Protein AF-A0A660KZ20-F1 (afdb_monomer)

pLDDT: mean 76.19, std 18.82, range [28.95, 93.25]

Organism: NCBI:txid176857

Radius of gyration: 21.13 Å; Cα contacts (8 Å, |Δi|>4): 136; chains: 1; bounding box: 62×51×49 Å

Sequence (129 aa):
MSNVGSQRLYPPTQTQAQPELLHWFLILESLWHGVPTLTWPIYAEQQLNAFKMVRELGLATEMRLDYRSCGDPVMAEEIERAVRRLMDGGNEVRKKVKDMGEMARKVVMDGGSSFTSIGQLIEDTIGIS

Foldseek 3Di:
DDDDDDDDDDDDDPPPPPPPAPDPVVVLVCLLVLQEAEQDDADDVSLVSLCCCCPVQVQYHYLDSDDYPPDDDDDPVSVVVSVVQSPDPPRPNSVSSPVSSVLVVQLCDVVHVVVVVVVVVVCVVVVVD

Mean predicted aligned error: 11.89 Å

Solvent-accessible surface area (backbone atoms only — not comparable to full-atom values): 7698 Å² total; per-residue (Å²): 140,82,88,83,87,81,83,88,82,83,85,81,82,76,85,69,80,72,88,72,64,70,41,70,67,57,52,49,54,31,30,60,71,31,47,61,44,73,30,72,29,73,52,77,73,23,29,54,47,40,44,42,33,37,73,74,67,42,39,30,47,72,72,44,74,77,54,46,95,85,52,83,80,84,51,70,70,57,53,52,52,45,51,53,54,68,67,38,88,84,33,64,34,45,55,46,16,36,55,49,15,55,48,57,54,50,28,61,34,94,91,12,65,55,38,50,51,52,50,51,54,48,40,56,73,73,64,74,114

Secondary structure (DSSP, 8-state):
---------PPP-----------HHHHHHHHHTTPPEEE---SHHHHHHHHIIIIIS--EEES-SS--TTSPPPPHHHHHHHHHHHH-TT-HHHHHHHHHHHHHHHHHSTTSHHHHHHHHHHHHHTT--

InterPro domains:
  IPR050481 UDP-glycosyltransferase, plant-type [PTHR48048] (24-123)

Structure (mmCIF, N/CA/C/O backbone):
data_AF-A0A660KZ20-F1
#
_entry.id   AF-A0A660KZ20-F1
#
loop_
_atom_site.group_PDB
_atom_site.id
_atom_site.type_symbol
_atom_site.label_atom_id
_atom_site.label_alt_id
_atom_site.label_comp_id
_atom_site.label_asym_id
_atom_site.label_entity_id
_atom_site.label_seq_id
_atom_site.pdbx_PDB_ins_code
_atom_site.Cartn_x
_atom_site.Cartn_y
_atom_site.Cartn_z
_atom_site.occupancy
_atom_site.B_iso_or_equiv
_atom_site.auth_seq_id
_atom_site.auth_comp_id
_atom_site.auth_asym_id
_atom_site.auth_atom_id
_atom_site.pdbx_PDB_model_num
ATOM 1 N N . MET A 1 1 ? 41.786 39.327 19.220 1.00 36.91 1 MET A N 1
ATOM 2 C CA . MET A 1 1 ? 41.039 39.915 18.088 1.00 36.91 1 MET A CA 1
ATOM 3 C C . MET A 1 1 ? 40.394 38.748 17.342 1.00 36.91 1 MET A C 1
ATOM 5 O O . MET A 1 1 ? 41.115 37.987 16.722 1.00 36.91 1 MET A O 1
ATOM 9 N N . SER A 1 2 ? 39.201 38.299 17.739 1.00 36.69 2 SER A N 1
ATOM 10 C CA . SER A 1 2 ? 37.857 38.818 17.392 1.00 36.69 2 SER A CA 1
ATOM 11 C C . SER A 1 2 ? 37.307 38.245 16.073 1.00 36.69 2 SER A C 1
ATOM 13 O O . SER A 1 2 ? 37.573 38.774 15.004 1.00 36.69 2 SER A O 1
ATOM 15 N N . ASN A 1 3 ? 36.582 37.127 16.218 1.00 37.69 3 ASN A N 1
ATOM 16 C CA . ASN A 1 3 ? 35.226 36.822 15.725 1.00 37.69 3 ASN A CA 1
ATOM 17 C C . ASN A 1 3 ? 34.701 37.596 14.497 1.00 37.69 3 ASN A C 1
ATOM 19 O O . ASN A 1 3 ? 34.530 38.797 14.637 1.00 37.69 3 ASN A O 1
ATOM 23 N N . VAL A 1 4 ? 34.298 36.901 13.417 1.00 39.16 4 VAL A N 1
ATOM 24 C CA . VAL A 1 4 ? 33.003 37.074 12.705 1.00 39.16 4 VAL A CA 1
ATOM 25 C C . VAL A 1 4 ? 32.697 35.786 11.920 1.00 39.16 4 VAL A C 1
ATOM 27 O O . VAL A 1 4 ? 33.563 35.253 11.230 1.00 39.16 4 VAL A O 1
ATOM 30 N N . GLY A 1 5 ? 31.470 35.275 12.048 1.00 42.09 5 GLY A N 1
ATOM 31 C CA . GLY A 1 5 ? 31.006 34.048 11.408 1.00 42.09 5 GLY A CA 1
ATOM 32 C C . GLY A 1 5 ? 30.713 34.149 9.908 1.00 42.09 5 GLY A C 1
ATOM 33 O O . GLY A 1 5 ? 30.575 35.224 9.333 1.00 42.09 5 GLY A O 1
ATOM 34 N N . SER A 1 6 ? 30.533 32.979 9.299 1.00 38.59 6 SER A N 1
ATOM 35 C CA . SER A 1 6 ? 29.883 32.827 8.000 1.00 38.59 6 SER A CA 1
ATOM 36 C C . SER A 1 6 ? 28.982 31.593 8.058 1.00 38.59 6 SER A C 1
ATOM 38 O O . SER A 1 6 ? 29.413 30.455 7.902 1.00 38.59 6 SER A O 1
ATOM 40 N N . GLN A 1 7 ? 27.719 31.837 8.402 1.00 42.03 7 GLN A N 1
ATOM 41 C CA . GLN A 1 7 ? 26.609 30.998 7.959 1.00 42.03 7 GLN A CA 1
ATOM 42 C C . GLN A 1 7 ? 26.355 31.263 6.467 1.00 42.03 7 GLN A C 1
ATOM 44 O O . GLN A 1 7 ? 26.677 32.356 5.999 1.00 42.03 7 GLN A O 1
ATOM 49 N N . ARG A 1 8 ? 25.623 30.324 5.836 1.00 35.56 8 ARG A N 1
ATOM 50 C CA . ARG A 1 8 ? 24.942 30.360 4.517 1.00 35.56 8 ARG A CA 1
ATOM 51 C C . ARG A 1 8 ? 25.787 29.845 3.325 1.00 35.56 8 ARG A C 1
ATOM 53 O O . ARG A 1 8 ? 26.938 30.211 3.198 1.00 35.56 8 ARG A O 1
ATOM 60 N N . LEU A 1 9 ? 25.306 28.995 2.406 1.00 35.66 9 LEU A N 1
ATOM 61 C CA . LEU A 1 9 ? 23.944 28.631 1.986 1.00 35.66 9 LEU A CA 1
ATOM 62 C C . LEU A 1 9 ? 23.881 27.172 1.491 1.00 35.66 9 LEU A C 1
ATOM 64 O O . LEU A 1 9 ? 24.635 26.798 0.598 1.00 35.66 9 LEU A O 1
ATOM 68 N N . TYR A 1 10 ? 22.914 26.392 1.978 1.00 28.95 10 TYR A N 1
ATOM 69 C CA . TYR A 1 10 ? 22.382 25.258 1.215 1.00 28.95 10 TYR A CA 1
ATOM 70 C C . TYR A 1 10 ? 21.331 25.799 0.228 1.00 28.95 10 TYR A C 1
ATOM 72 O O . TYR A 1 10 ? 20.485 26.594 0.653 1.00 28.95 10 TYR A O 1
ATOM 80 N N . PRO A 1 11 ? 21.352 25.424 -1.064 1.00 35.53 11 PRO A N 1
ATOM 81 C CA . PRO A 1 11 ? 20.270 25.771 -1.979 1.00 35.53 11 PRO A CA 1
ATOM 82 C C . PRO A 1 11 ? 19.007 24.938 -1.668 1.00 35.53 11 PRO A C 1
ATOM 84 O O . PRO A 1 11 ? 19.128 23.759 -1.327 1.00 35.53 11 PRO A O 1
ATOM 87 N N . PRO A 1 12 ? 17.796 25.520 -1.773 1.00 44.16 12 PRO A N 1
ATOM 88 C CA . PRO A 1 12 ? 16.553 24.820 -1.485 1.00 44.16 12 PRO A CA 1
ATOM 89 C C . PRO A 1 12 ? 16.033 24.040 -2.702 1.00 44.16 12 PRO A C 1
ATOM 91 O O . PRO A 1 12 ? 16.186 24.454 -3.851 1.00 44.16 12 PRO A O 1
ATOM 94 N N . THR A 1 13 ? 15.319 22.949 -2.406 1.00 40.16 13 THR A N 1
ATOM 95 C CA . THR A 1 13 ? 14.353 22.252 -3.277 1.00 40.16 13 THR A CA 1
ATOM 96 C C . THR A 1 13 ? 14.900 21.611 -4.557 1.00 40.16 13 THR A C 1
ATOM 98 O O . THR A 1 13 ? 14.522 21.964 -5.669 1.00 40.16 13 THR A O 1
ATOM 101 N N . GLN A 1 14 ? 15.677 20.539 -4.399 1.00 29.06 14 GLN A N 1
ATOM 102 C CA . GLN A 1 14 ? 15.311 19.318 -5.118 1.00 29.06 14 GLN A CA 1
ATOM 103 C C . GLN A 1 14 ? 14.368 18.566 -4.191 1.00 29.06 14 GLN A C 1
ATOM 105 O O . GLN A 1 14 ? 14.749 18.250 -3.065 1.00 29.06 14 GLN A O 1
ATOM 110 N N . THR A 1 15 ? 13.135 18.318 -4.623 1.00 35.25 15 THR A N 1
ATOM 111 C CA . THR A 1 15 ? 12.296 17.302 -3.990 1.00 35.25 15 THR A CA 1
ATOM 112 C C . THR A 1 15 ? 13.035 15.981 -4.165 1.00 35.25 15 THR A C 1
ATOM 114 O O . THR A 1 15 ? 12.898 15.307 -5.183 1.00 35.25 15 THR A O 1
ATOM 117 N N . GLN A 1 16 ? 13.907 15.663 -3.208 1.00 30.69 16 GLN A N 1
ATOM 118 C CA . GLN A 1 16 ? 14.427 14.326 -3.019 1.00 30.69 16 GLN A CA 1
ATOM 119 C C . GLN A 1 16 ? 13.189 13.460 -2.834 1.00 30.69 16 GLN A C 1
ATOM 121 O O . GLN A 1 16 ? 12.458 13.624 -1.857 1.00 30.69 16 GLN A O 1
ATOM 126 N N . ALA A 1 17 ? 12.905 12.596 -3.806 1.00 37.69 17 ALA A N 1
ATOM 127 C CA . ALA A 1 17 ? 12.046 11.456 -3.556 1.00 37.69 17 ALA A CA 1
ATOM 128 C C . ALA A 1 17 ? 12.706 10.707 -2.396 1.00 37.69 17 ALA A C 1
ATOM 130 O O . ALA A 1 17 ? 13.759 10.102 -2.584 1.00 37.69 17 ALA A O 1
ATOM 131 N N . GLN A 1 18 ? 12.179 10.888 -1.186 1.00 34.34 18 GLN A N 1
ATOM 132 C CA . GLN A 1 18 ? 12.766 10.327 0.018 1.00 34.34 18 GLN A CA 1
ATOM 133 C C . GLN A 1 18 ? 12.697 8.800 -0.109 1.00 34.34 18 GLN A C 1
ATOM 135 O O . GLN A 1 18 ? 11.592 8.259 -0.100 1.00 34.34 18 GLN A O 1
ATOM 140 N N . PRO A 1 19 ? 13.829 8.075 -0.215 1.00 42.16 19 PRO A N 1
ATOM 141 C CA . PRO A 1 19 ? 13.847 6.612 -0.185 1.00 42.16 19 PRO A CA 1
ATOM 142 C C . PRO A 1 19 ? 13.656 6.084 1.252 1.00 42.16 19 PRO A C 1
ATOM 144 O O . PRO A 1 19 ? 14.069 4.979 1.601 1.00 42.16 19 PRO A O 1
ATOM 147 N N . GLU A 1 20 ? 13.052 6.899 2.113 1.00 43.50 20 GLU A N 1
ATOM 148 C CA . GLU A 1 20 ? 12.952 6.698 3.543 1.00 43.50 20 GLU A CA 1
ATOM 149 C C . GLU A 1 20 ? 11.741 5.796 3.815 1.00 43.50 20 GLU A C 1
ATOM 151 O O . GLU A 1 20 ? 10.627 6.260 4.015 1.00 43.50 20 GLU A O 1
ATOM 156 N N . LEU A 1 21 ? 12.011 4.490 3.886 1.00 52.84 21 LEU A N 1
ATOM 157 C CA . LEU A 1 21 ? 11.282 3.518 4.704 1.00 52.84 21 LEU A CA 1
ATOM 158 C C . LEU A 1 21 ? 9.879 3.127 4.182 1.00 52.84 21 LEU A C 1
ATOM 160 O O . LEU A 1 21 ? 8.937 3.909 4.168 1.00 52.84 21 LEU A O 1
ATOM 164 N N . LEU A 1 22 ? 9.670 1.834 3.904 1.00 58.97 22 LEU A N 1
ATOM 165 C CA . LEU A 1 22 ? 8.327 1.224 3.872 1.00 58.97 22 LEU A CA 1
ATOM 166 C C . LEU A 1 22 ? 7.752 1.132 5.297 1.00 58.97 22 LEU A C 1
ATOM 168 O O . LEU A 1 22 ? 7.461 0.048 5.802 1.00 58.97 22 LEU A O 1
ATOM 172 N N . HIS A 1 23 ? 7.642 2.272 5.973 1.00 75.12 23 HIS A N 1
ATOM 173 C CA . HIS A 1 23 ? 6.925 2.385 7.229 1.00 75.12 23 HIS A CA 1
ATOM 174 C C . HIS A 1 23 ? 5.424 2.320 6.958 1.00 75.12 23 HIS A C 1
ATOM 176 O O . HIS A 1 23 ? 4.929 2.858 5.965 1.00 75.12 23 HIS A O 1
ATOM 182 N N . TRP A 1 24 ? 4.690 1.701 7.882 1.00 77.25 24 TRP A N 1
ATOM 183 C CA . TRP A 1 24 ? 3.240 1.543 7.778 1.00 77.25 24 TRP A CA 1
ATOM 184 C C . TRP A 1 24 ? 2.505 2.860 7.527 1.00 77.25 24 TRP A C 1
ATOM 186 O O . TRP A 1 24 ? 1.543 2.876 6.767 1.00 77.25 24 TRP A O 1
ATOM 196 N N . PHE A 1 25 ? 2.988 3.971 8.089 1.00 83.44 25 PHE A N 1
ATOM 197 C CA . PHE A 1 25 ? 2.402 5.289 7.855 1.00 83.44 25 PHE A CA 1
ATOM 198 C C . PHE A 1 25 ? 2.462 5.715 6.379 1.00 83.44 25 PHE A C 1
ATOM 200 O O . PHE A 1 25 ? 1.439 6.085 5.811 1.00 83.44 25 PHE A O 1
ATOM 207 N N . LEU A 1 26 ? 3.626 5.596 5.733 1.00 82.75 26 LEU A N 1
ATOM 208 C CA . LEU A 1 26 ? 3.794 5.975 4.324 1.00 82.75 26 LEU A CA 1
ATOM 209 C C . LEU A 1 26 ? 2.997 5.058 3.391 1.00 82.75 26 LEU A C 1
ATOM 211 O O . LEU A 1 26 ? 2.432 5.510 2.397 1.00 82.75 26 LEU A O 1
ATOM 215 N N . ILE A 1 27 ? 2.892 3.773 3.742 1.00 85.88 27 ILE A N 1
ATOM 216 C CA . ILE A 1 27 ? 2.018 2.829 3.037 1.00 85.88 27 ILE A CA 1
ATOM 217 C C . ILE A 1 27 ? 0.560 3.295 3.125 1.00 85.88 27 ILE A C 1
ATOM 219 O O . ILE A 1 27 ? -0.118 3.374 2.103 1.00 85.88 27 ILE A O 1
ATOM 223 N N . LEU A 1 28 ? 0.083 3.640 4.324 1.00 87.00 28 LEU A N 1
ATOM 224 C CA . LEU A 1 28 ? -1.282 4.126 4.527 1.00 87.00 28 LEU A CA 1
ATOM 225 C C . LEU A 1 28 ? -1.545 5.431 3.769 1.00 87.00 28 LEU A C 1
ATOM 227 O O . LEU A 1 28 ? -2.588 5.550 3.133 1.00 87.00 28 LEU A O 1
ATOM 231 N N . GLU A 1 29 ? -0.604 6.376 3.774 1.00 88.12 29 GLU A N 1
ATOM 232 C CA . GLU A 1 29 ? -0.722 7.631 3.025 1.00 88.12 29 GLU A CA 1
ATOM 233 C C . GLU A 1 29 ? -0.805 7.387 1.510 1.00 88.12 29 GLU A C 1
ATOM 235 O O . GLU A 1 29 ? -1.649 7.975 0.826 1.00 88.12 29 GLU A O 1
ATOM 240 N N . SER A 1 30 ? 0.016 6.475 0.983 1.00 88.19 30 SER A N 1
ATOM 241 C CA . SER A 1 30 ? -0.019 6.089 -0.431 1.00 88.19 30 SER A CA 1
ATOM 242 C C . SER A 1 30 ? -1.353 5.437 -0.801 1.00 88.19 30 SER A C 1
ATOM 244 O O . SER A 1 30 ? -1.959 5.789 -1.816 1.00 88.19 30 SER A O 1
ATOM 246 N N . LEU A 1 31 ? -1.852 4.526 0.043 1.00 89.94 31 LEU A N 1
ATOM 247 C CA . LEU A 1 31 ? -3.144 3.866 -0.153 1.00 89.94 31 LEU A CA 1
ATOM 248 C C . LEU A 1 31 ? -4.304 4.858 -0.077 1.00 89.94 31 LEU A C 1
ATOM 250 O O . LEU A 1 31 ? -5.196 4.816 -0.921 1.00 89.94 31 LEU A O 1
ATOM 254 N N . TRP A 1 32 ? -4.270 5.791 0.874 1.00 88.25 32 TRP A N 1
ATOM 255 C CA . TRP A 1 32 ? -5.287 6.829 1.026 1.00 88.25 32 TRP A CA 1
ATOM 256 C C . TRP A 1 32 ? -5.456 7.662 -0.251 1.00 88.25 32 TRP A C 1
ATOM 258 O O . TRP A 1 32 ? -6.578 7.938 -0.693 1.00 88.25 32 TRP A O 1
ATOM 268 N N . HIS A 1 33 ? -4.342 8.007 -0.897 1.00 88.50 33 HIS A N 1
ATOM 269 C CA . HIS A 1 33 ? -4.335 8.750 -2.157 1.00 88.50 33 HIS A CA 1
ATOM 270 C C . HIS A 1 33 ? -4.494 7.866 -3.402 1.00 88.50 33 HIS A C 1
ATOM 272 O O . HIS A 1 33 ? -4.597 8.388 -4.512 1.00 88.50 33 HIS A O 1
ATOM 278 N N . GLY A 1 34 ? -4.548 6.540 -3.251 1.00 87.19 34 GLY A N 1
ATOM 279 C CA . GLY A 1 34 ? -4.652 5.615 -4.377 1.00 87.19 34 GLY A CA 1
ATOM 280 C C . GLY A 1 34 ? -3.405 5.617 -5.272 1.00 87.19 34 GLY A C 1
ATOM 281 O O . GLY A 1 34 ? -3.513 5.407 -6.482 1.00 87.19 34 GLY A O 1
ATOM 282 N N . VAL A 1 35 ? -2.227 5.868 -4.695 1.00 87.06 35 VAL A N 1
ATOM 283 C CA . VAL A 1 35 ? -0.945 5.900 -5.408 1.00 87.06 35 VAL A CA 1
ATOM 284 C C . VAL A 1 35 ? -0.247 4.546 -5.256 1.00 87.06 35 VAL A C 1
ATOM 286 O O . VAL A 1 35 ? -0.016 4.112 -4.126 1.00 87.06 35 VAL A O 1
ATOM 289 N N . PRO A 1 36 ? 0.087 3.844 -6.355 1.00 85.38 36 PRO A N 1
ATOM 290 C CA . PRO A 1 36 ? 0.788 2.568 -6.274 1.00 85.38 36 PRO A CA 1
ATOM 291 C C . PRO A 1 36 ? 2.247 2.766 -5.839 1.00 85.38 36 PRO A C 1
ATOM 293 O O . PRO A 1 36 ? 2.928 3.677 -6.309 1.00 85.38 36 PRO A O 1
ATOM 296 N N . THR A 1 37 ? 2.735 1.888 -4.962 1.00 85.50 37 THR A N 1
ATOM 297 C CA . THR A 1 37 ? 4.097 1.952 -4.409 1.00 85.50 37 THR A CA 1
ATOM 298 C C . THR A 1 37 ? 5.029 0.968 -5.115 1.00 85.50 37 THR A C 1
ATOM 300 O O . THR A 1 37 ? 4.627 -0.144 -5.467 1.00 85.50 37 THR A O 1
ATOM 303 N N . LEU A 1 38 ? 6.292 1.358 -5.285 1.00 86.88 38 LEU A N 1
ATOM 304 C CA . LEU A 1 38 ? 7.376 0.479 -5.717 1.00 86.88 38 LEU A CA 1
ATOM 305 C C . LEU A 1 38 ? 8.246 0.131 -4.504 1.00 86.88 38 LEU A C 1
ATOM 307 O O . LEU A 1 38 ? 8.789 1.027 -3.861 1.00 86.88 38 LEU A O 1
ATOM 311 N N . THR A 1 39 ? 8.352 -1.150 -4.149 1.00 83.81 39 THR A N 1
ATOM 312 C CA . THR A 1 39 ? 9.045 -1.562 -2.919 1.00 83.81 39 THR A CA 1
ATOM 313 C C . THR A 1 39 ? 10.541 -1.742 -3.147 1.00 83.81 39 THR A C 1
ATOM 315 O O . THR A 1 39 ? 10.947 -2.588 -3.948 1.00 83.81 39 THR A O 1
ATOM 318 N N . TRP A 1 40 ? 11.348 -1.002 -2.382 1.00 81.31 40 TRP A N 1
ATOM 319 C CA . TRP A 1 40 ? 12.801 -1.163 -2.281 1.00 81.31 40 TRP A CA 1
ATOM 320 C C . TRP A 1 40 ? 13.207 -1.254 -0.800 1.00 81.31 40 TRP A C 1
ATOM 322 O O . TRP A 1 40 ? 13.532 -0.241 -0.182 1.00 81.31 40 TRP A O 1
ATOM 332 N N . PRO A 1 41 ? 13.143 -2.444 -0.186 1.00 73.00 41 PRO A N 1
ATOM 333 C CA . PRO A 1 41 ? 13.476 -2.621 1.217 1.00 73.00 41 PRO A CA 1
ATOM 334 C C . PRO A 1 41 ? 14.995 -2.558 1.417 1.00 73.00 41 PRO A C 1
ATOM 336 O O . PRO A 1 41 ? 15.737 -3.254 0.739 1.00 73.00 41 PRO A O 1
ATOM 339 N N . ILE A 1 42 ? 15.467 -1.743 2.359 1.00 70.81 42 ILE A N 1
ATOM 340 C CA . ILE A 1 42 ? 16.901 -1.583 2.667 1.00 70.81 42 ILE A CA 1
ATOM 341 C C . ILE A 1 42 ? 17.271 -2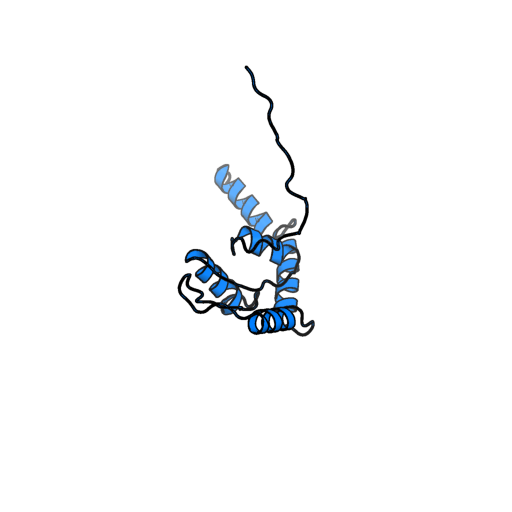.335 3.957 1.00 70.81 42 ILE A C 1
ATOM 343 O O . ILE A 1 42 ? 18.387 -2.835 4.092 1.00 70.81 42 ILE A O 1
ATOM 347 N N . TYR A 1 43 ? 16.322 -2.460 4.891 1.00 64.62 43 TYR A N 1
ATOM 348 C CA . TYR A 1 43 ? 16.525 -3.070 6.210 1.00 64.62 43 TYR A CA 1
ATOM 349 C C . TYR A 1 43 ? 15.408 -4.050 6.596 1.00 64.62 43 TYR A C 1
ATOM 351 O O . TYR A 1 43 ? 14.301 -3.986 6.067 1.00 64.62 43 TYR A O 1
ATOM 359 N N . ALA A 1 44 ? 15.713 -4.935 7.553 1.00 67.19 44 ALA A N 1
ATOM 360 C CA . ALA A 1 44 ? 14.946 -6.133 7.919 1.00 67.19 44 ALA A CA 1
ATOM 361 C C . ALA A 1 44 ? 13.413 -5.966 7.959 1.00 67.19 44 ALA A C 1
ATOM 363 O O . ALA A 1 44 ? 12.694 -6.639 7.227 1.00 67.19 44 ALA A O 1
ATOM 364 N N . GLU A 1 45 ? 12.894 -5.045 8.774 1.00 70.06 45 GLU A N 1
ATOM 365 C CA . GLU A 1 45 ? 11.441 -4.855 8.937 1.00 70.06 45 GLU A CA 1
ATOM 366 C C . GLU A 1 45 ? 10.743 -4.449 7.626 1.00 70.06 45 GLU A C 1
ATOM 368 O O . GLU A 1 45 ? 9.626 -4.877 7.331 1.00 70.06 45 GLU A O 1
ATOM 373 N N . GLN A 1 46 ? 11.431 -3.682 6.779 1.00 72.75 46 GLN A N 1
ATOM 374 C CA . GLN A 1 46 ? 10.885 -3.212 5.507 1.00 72.75 46 GLN A CA 1
ATOM 375 C C . GLN A 1 46 ? 10.683 -4.359 4.521 1.00 72.75 46 GLN A C 1
ATOM 377 O O . GLN A 1 46 ? 9.826 -4.263 3.648 1.00 72.75 46 GLN A O 1
ATOM 382 N N . GLN A 1 47 ? 11.450 -5.442 4.657 1.00 76.56 47 GLN A N 1
ATOM 383 C CA . GLN A 1 47 ? 11.335 -6.622 3.801 1.00 76.56 47 GLN A CA 1
ATOM 384 C C . GLN A 1 47 ? 10.009 -7.336 4.061 1.00 76.56 47 GLN A C 1
ATOM 386 O O . GLN A 1 47 ? 9.351 -7.761 3.115 1.00 76.56 47 GLN A O 1
ATOM 391 N N . LEU A 1 48 ? 9.564 -7.394 5.323 1.00 82.31 48 LEU A N 1
ATOM 392 C CA . LEU A 1 48 ? 8.260 -7.958 5.667 1.00 82.31 48 LEU A CA 1
ATOM 393 C C . LEU A 1 48 ? 7.121 -7.089 5.123 1.00 82.31 48 LEU A C 1
ATOM 395 O O . LEU A 1 48 ? 6.182 -7.616 4.530 1.00 82.31 48 LEU A O 1
ATOM 399 N N . ASN A 1 49 ? 7.217 -5.766 5.263 1.00 83.44 49 ASN A N 1
ATOM 400 C CA . ASN A 1 49 ? 6.205 -4.852 4.727 1.00 83.44 49 ASN A CA 1
ATOM 401 C C . ASN A 1 49 ? 6.163 -4.909 3.191 1.00 83.44 49 ASN A C 1
ATOM 403 O O . ASN A 1 49 ? 5.080 -4.976 2.610 1.00 83.44 49 ASN A O 1
ATOM 407 N N . ALA A 1 50 ? 7.324 -4.972 2.530 1.00 83.88 50 ALA A N 1
ATOM 408 C CA . ALA A 1 50 ? 7.428 -5.168 1.086 1.00 83.88 50 ALA A CA 1
ATOM 409 C C . ALA A 1 50 ? 6.801 -6.498 0.652 1.00 83.88 50 ALA A C 1
ATOM 411 O O . ALA A 1 50 ? 5.993 -6.527 -0.276 1.00 83.88 50 ALA A O 1
ATOM 412 N N . PHE A 1 51 ? 7.115 -7.588 1.356 1.00 85.75 51 PHE A N 1
ATOM 413 C CA . PHE A 1 51 ? 6.551 -8.904 1.083 1.00 85.75 51 PHE A CA 1
ATOM 414 C C . PHE A 1 51 ? 5.027 -8.895 1.206 1.00 85.75 51 PHE A C 1
ATOM 416 O O . PHE A 1 51 ? 4.344 -9.305 0.271 1.00 85.75 51 PHE A O 1
ATOM 423 N N . LYS A 1 52 ? 4.479 -8.361 2.303 1.00 86.56 52 LYS A N 1
ATOM 424 C CA . LYS A 1 52 ? 3.027 -8.258 2.498 1.00 86.56 52 LYS A CA 1
ATOM 425 C C . LYS A 1 52 ? 2.366 -7.430 1.398 1.00 86.56 52 LYS A C 1
ATOM 427 O O . LYS A 1 52 ? 1.390 -7.865 0.795 1.00 86.56 52 LYS A O 1
ATOM 432 N N . MET A 1 53 ? 2.924 -6.264 1.079 1.00 88.19 53 MET A N 1
ATOM 433 C CA . MET A 1 53 ? 2.367 -5.367 0.064 1.00 88.19 53 MET A CA 1
ATOM 434 C C . MET A 1 53 ? 2.386 -5.970 -1.345 1.00 88.19 53 MET A C 1
ATOM 436 O O . MET A 1 53 ? 1.424 -5.802 -2.094 1.00 88.19 53 MET A O 1
ATOM 440 N N . VAL A 1 54 ? 3.453 -6.684 -1.707 1.00 87.88 54 VAL A N 1
ATOM 441 C CA . VAL A 1 54 ? 3.621 -7.271 -3.043 1.00 87.88 54 VAL A CA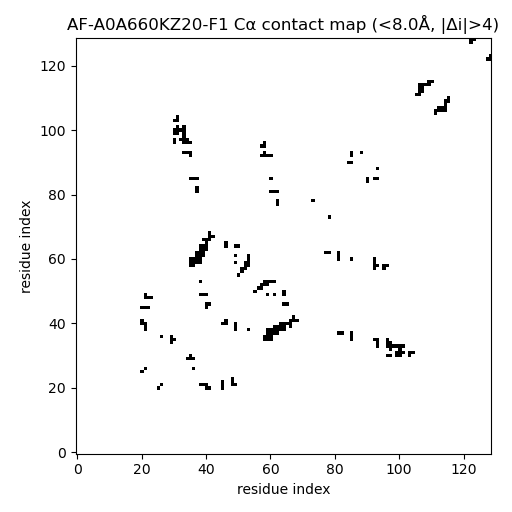 1
ATOM 442 C C . VAL A 1 54 ? 2.912 -8.621 -3.164 1.00 87.88 54 VAL A C 1
ATOM 444 O O . VAL A 1 54 ? 2.194 -8.849 -4.135 1.00 87.88 54 VAL A O 1
ATOM 447 N N . ARG A 1 55 ? 3.141 -9.544 -2.222 1.00 87.50 55 ARG A N 1
ATOM 448 C CA . ARG A 1 55 ? 2.735 -10.954 -2.338 1.00 87.50 55 ARG A CA 1
ATOM 449 C C . ARG A 1 55 ? 1.383 -11.249 -1.705 1.00 87.50 55 ARG A C 1
ATOM 451 O O . ARG A 1 55 ? 0.619 -12.001 -2.296 1.00 87.50 55 ARG A O 1
ATOM 458 N N . GLU A 1 56 ? 1.082 -10.675 -0.542 1.00 87.56 56 GLU A N 1
ATOM 459 C CA . GLU A 1 56 ? -0.184 -10.955 0.154 1.00 87.56 56 GLU A CA 1
ATOM 460 C C . GLU A 1 56 ? -1.314 -10.047 -0.339 1.00 87.56 56 GLU A C 1
ATOM 462 O O . GLU A 1 56 ? -2.395 -10.519 -0.678 1.00 87.56 56 GLU A O 1
ATOM 467 N N . LEU A 1 57 ? -1.059 -8.739 -0.408 1.00 87.38 57 LEU A N 1
ATOM 468 C CA . LEU A 1 57 ? -2.082 -7.740 -0.722 1.00 87.38 57 LEU A CA 1
ATOM 469 C C . LEU A 1 57 ? -2.135 -7.393 -2.217 1.00 87.38 57 LEU A C 1
ATOM 471 O O . LEU A 1 57 ? -3.178 -6.978 -2.723 1.00 87.38 57 LEU A O 1
ATOM 475 N N . GLY A 1 58 ? -1.022 -7.555 -2.942 1.00 88.69 58 GLY A N 1
ATOM 476 C CA . GLY A 1 58 ? -0.923 -7.182 -4.358 1.00 88.69 58 GLY A CA 1
ATOM 477 C C . GLY A 1 58 ? -1.152 -5.686 -4.609 1.00 88.69 58 GLY A C 1
ATOM 478 O O . GLY A 1 58 ? -1.718 -5.313 -5.636 1.00 88.69 58 GLY A O 1
ATOM 479 N N . LEU A 1 59 ? -0.754 -4.845 -3.650 1.00 88.94 59 LEU A N 1
ATOM 480 C CA . LEU A 1 59 ? -0.923 -3.387 -3.644 1.00 88.94 59 LEU A CA 1
ATOM 481 C C . LEU A 1 59 ? 0.366 -2.633 -3.995 1.00 88.94 59 LEU A C 1
ATOM 483 O O . LEU A 1 59 ? 0.368 -1.407 -4.068 1.00 88.94 59 LEU A O 1
ATOM 487 N N . ALA A 1 60 ? 1.467 -3.343 -4.219 1.00 86.81 60 ALA A N 1
ATOM 488 C CA . ALA A 1 60 ? 2.725 -2.739 -4.621 1.00 86.81 60 ALA A CA 1
ATOM 489 C C . ALA A 1 60 ? 3.404 -3.538 -5.731 1.00 86.81 60 ALA A C 1
ATOM 491 O O . ALA A 1 60 ? 3.201 -4.744 -5.873 1.00 86.81 60 ALA A O 1
ATOM 492 N N . THR A 1 61 ? 4.228 -2.843 -6.512 1.00 85.38 61 THR A N 1
ATOM 493 C CA . THR A 1 61 ? 5.145 -3.480 -7.460 1.00 85.38 61 THR A CA 1
ATOM 494 C C . THR A 1 61 ? 6.484 -3.700 -6.773 1.00 85.38 61 THR A C 1
ATOM 496 O O . THR A 1 61 ? 6.955 -2.861 -6.008 1.00 85.38 61 THR A O 1
ATOM 499 N N . GLU A 1 62 ? 7.103 -4.837 -7.046 1.00 83.44 62 GLU A N 1
ATOM 500 C CA . GLU A 1 62 ? 8.419 -5.176 -6.526 1.00 83.44 62 GLU A CA 1
ATOM 501 C C . GLU A 1 62 ? 9.518 -4.544 -7.382 1.00 83.44 62 GLU A C 1
ATOM 503 O O . GLU A 1 62 ? 9.520 -4.724 -8.600 1.00 83.44 62 GLU A O 1
ATOM 508 N N . MET A 1 63 ? 10.466 -3.844 -6.748 1.00 81.94 63 MET A N 1
ATOM 509 C CA . MET A 1 63 ? 11.768 -3.585 -7.367 1.00 81.94 63 MET A CA 1
ATOM 510 C C . MET A 1 63 ? 12.737 -4.714 -7.017 1.00 81.94 63 MET A C 1
ATOM 512 O O . MET A 1 63 ? 13.203 -5.411 -7.908 1.00 81.94 63 MET A O 1
ATOM 516 N N . ARG A 1 64 ? 12.960 -4.946 -5.717 1.00 74.62 64 ARG A N 1
ATOM 517 C CA . ARG A 1 64 ? 13.628 -6.135 -5.161 1.00 74.62 64 ARG A CA 1
ATOM 518 C C . ARG A 1 64 ? 13.038 -6.453 -3.790 1.00 74.62 64 ARG A C 1
ATOM 520 O O . ARG A 1 64 ? 12.703 -5.523 -3.064 1.00 74.62 64 ARG A O 1
ATOM 527 N N . LEU A 1 65 ? 12.921 -7.724 -3.410 1.00 67.56 65 LEU A N 1
ATOM 528 C CA . LEU A 1 65 ? 12.496 -8.123 -2.055 1.00 67.56 65 LEU A CA 1
ATOM 529 C C . LEU A 1 65 ? 13.669 -8.410 -1.106 1.00 67.56 65 LEU A C 1
ATOM 531 O O . LEU A 1 65 ? 13.504 -8.339 0.109 1.00 67.56 65 LEU A O 1
ATOM 535 N N . ASP A 1 66 ? 14.850 -8.707 -1.642 1.00 67.06 66 ASP A N 1
ATOM 536 C CA . ASP A 1 66 ? 15.998 -9.244 -0.910 1.00 67.06 66 ASP A CA 1
ATOM 537 C C . ASP A 1 66 ? 17.241 -8.347 -0.983 1.00 67.06 66 ASP A C 1
ATOM 539 O O . ASP A 1 66 ? 18.363 -8.825 -0.816 1.00 67.06 66 ASP A O 1
ATOM 543 N N . TYR A 1 67 ? 17.061 -7.041 -1.204 1.00 65.88 67 TYR A N 1
ATOM 544 C CA . TYR A 1 67 ? 18.185 -6.111 -1.248 1.00 65.88 67 TYR A CA 1
ATOM 545 C C . TYR A 1 67 ? 18.969 -6.156 0.073 1.00 65.88 67 TYR A C 1
ATOM 547 O O . TYR A 1 67 ? 18.435 -5.954 1.169 1.00 65.88 67 TYR A O 1
ATOM 555 N N . ARG A 1 68 ? 20.263 -6.454 -0.049 1.00 64.75 68 ARG A N 1
ATOM 556 C CA . ARG A 1 68 ? 21.236 -6.460 1.043 1.00 64.75 68 ARG A CA 1
ATOM 557 C C . ARG A 1 68 ? 22.189 -5.298 0.820 1.00 64.75 68 ARG A C 1
ATOM 559 O O . ARG A 1 68 ? 22.579 -5.042 -0.312 1.00 64.75 68 ARG A O 1
ATOM 566 N N . SER A 1 69 ? 22.634 -4.659 1.900 1.00 61.62 69 SER A N 1
ATOM 567 C CA . SER A 1 69 ? 23.633 -3.574 1.846 1.00 61.62 69 SER A CA 1
ATOM 568 C C . SER A 1 69 ? 24.951 -3.985 1.148 1.00 61.62 69 SER A C 1
ATOM 570 O O . SER A 1 69 ? 25.701 -3.140 0.678 1.00 61.62 69 SER A O 1
ATOM 572 N N . CYS A 1 70 ? 25.214 -5.293 1.036 1.00 62.31 70 CYS A N 1
ATOM 573 C CA . CYS A 1 70 ? 26.348 -5.896 0.330 1.00 62.31 70 CYS A CA 1
ATOM 574 C C . CYS A 1 70 ? 25.983 -6.593 -1.001 1.00 62.31 70 CYS A C 1
ATOM 576 O O . CYS A 1 70 ? 26.789 -7.364 -1.516 1.00 62.31 70 CYS A O 1
ATOM 578 N N . GLY A 1 71 ? 24.767 -6.395 -1.518 1.00 66.69 71 GLY A N 1
ATOM 579 C CA . GLY A 1 71 ? 24.325 -6.953 -2.798 1.00 66.69 71 GLY A CA 1
ATOM 580 C C . GLY A 1 71 ? 24.774 -6.121 -4.001 1.00 66.69 71 GLY A C 1
ATOM 581 O O . GLY A 1 71 ? 25.300 -5.019 -3.848 1.00 66.69 71 GLY A O 1
ATOM 582 N N . ASP A 1 72 ? 24.535 -6.646 -5.205 1.00 73.56 72 ASP A N 1
ATOM 583 C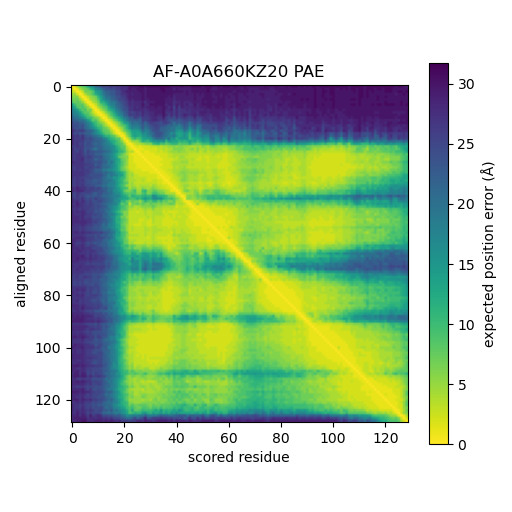 CA . ASP A 1 72 ? 24.854 -5.933 -6.443 1.00 73.56 72 ASP A CA 1
ATOM 584 C C . ASP A 1 72 ? 24.069 -4.616 -6.551 1.00 73.56 72 ASP A C 1
ATOM 586 O O . ASP A 1 72 ? 22.869 -4.592 -6.230 1.00 73.56 72 ASP A O 1
ATOM 590 N N . PRO A 1 73 ? 24.706 -3.534 -7.040 1.00 75.81 73 PRO A N 1
ATOM 591 C CA . PRO A 1 73 ? 24.023 -2.273 -7.274 1.00 75.81 73 PRO A CA 1
ATOM 592 C C . PRO A 1 73 ? 22.873 -2.470 -8.264 1.00 75.81 73 PRO A C 1
ATOM 594 O O . PRO A 1 73 ? 22.982 -3.200 -9.251 1.00 75.81 73 PRO A O 1
ATOM 597 N N . VAL A 1 74 ? 21.753 -1.802 -7.997 1.00 80.00 74 VAL A N 1
ATOM 598 C CA . VAL A 1 74 ? 20.611 -1.801 -8.911 1.00 80.00 74 VAL A CA 1
ATOM 599 C C . VAL A 1 74 ? 20.918 -0.853 -10.063 1.00 80.00 74 VAL A C 1
ATOM 601 O O . VAL A 1 74 ? 21.219 0.324 -9.858 1.00 80.00 74 VAL A O 1
ATOM 604 N N . MET A 1 75 ? 20.847 -1.385 -11.279 1.00 85.38 75 MET A N 1
ATOM 605 C CA . MET A 1 75 ? 21.177 -0.647 -12.494 1.00 85.38 75 MET A CA 1
ATOM 606 C C . MET 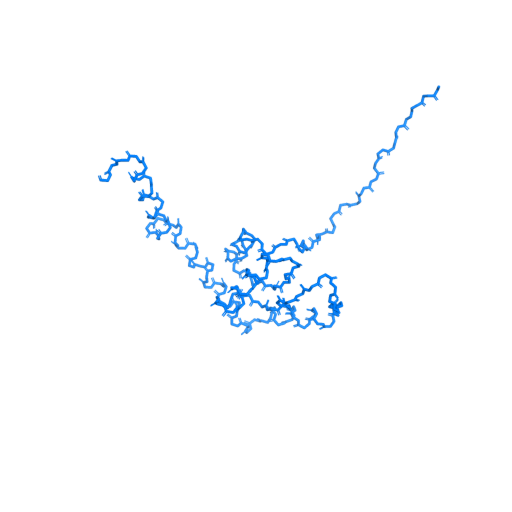A 1 75 ? 20.048 0.313 -12.877 1.00 85.38 75 MET A C 1
ATOM 608 O O . MET A 1 75 ? 18.870 0.046 -12.623 1.00 85.38 75 MET A O 1
ATOM 612 N N . ALA A 1 76 ? 20.390 1.424 -13.531 1.00 87.19 76 ALA A N 1
ATOM 613 C CA . ALA A 1 76 ? 19.415 2.439 -13.932 1.00 87.19 76 ALA A CA 1
ATOM 614 C C . ALA A 1 76 ? 18.310 1.860 -14.836 1.00 87.19 76 ALA A C 1
ATOM 616 O O . ALA A 1 76 ? 17.142 2.222 -14.707 1.00 87.19 76 ALA A O 1
ATOM 617 N N . GLU A 1 77 ? 18.655 0.896 -15.689 1.00 86.94 77 GLU A N 1
ATOM 618 C CA . GLU A 1 77 ? 17.737 0.216 -16.604 1.00 86.94 77 GLU A CA 1
ATOM 619 C C . GLU A 1 77 ? 16.726 -0.683 -15.868 1.00 86.94 77 GLU A C 1
ATOM 621 O O . GLU A 1 77 ? 15.615 -0.914 -16.357 1.00 86.94 77 GLU A O 1
ATOM 626 N N . GLU A 1 78 ? 17.097 -1.212 -14.697 1.00 84.81 78 GLU A N 1
ATOM 627 C CA . GLU A 1 78 ? 16.201 -1.982 -13.824 1.00 84.81 78 GLU A CA 1
ATOM 628 C C . GLU A 1 78 ? 15.163 -1.044 -13.193 1.00 84.81 78 GLU A C 1
ATOM 630 O O . GLU A 1 78 ? 13.960 -1.314 -13.269 1.00 84.81 78 GLU A O 1
ATOM 635 N N . ILE A 1 79 ? 15.619 0.108 -12.686 1.00 85.75 79 ILE A N 1
ATOM 636 C CA . ILE A 1 79 ? 14.763 1.154 -12.108 1.00 85.75 79 ILE A CA 1
ATOM 637 C C . ILE A 1 79 ? 13.793 1.692 -13.161 1.00 85.75 79 ILE A C 1
ATOM 639 O O . ILE A 1 79 ? 12.586 1.745 -12.922 1.00 85.75 79 ILE A O 1
ATOM 643 N N . GLU A 1 80 ? 14.289 2.052 -14.346 1.00 88.25 80 GLU A N 1
ATOM 644 C CA . GLU A 1 80 ? 13.461 2.589 -15.427 1.00 88.25 80 GLU A CA 1
ATOM 645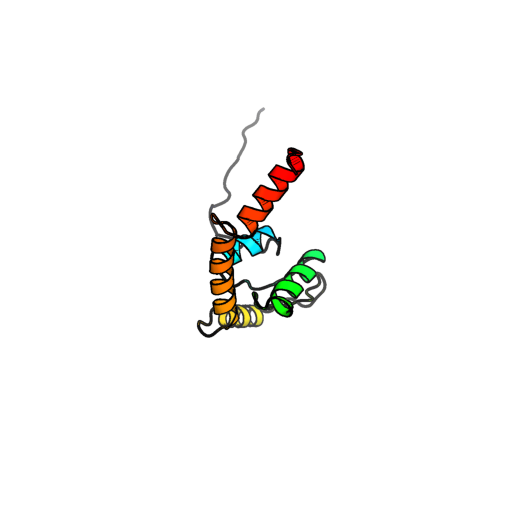 C C . GLU A 1 80 ? 12.334 1.617 -15.796 1.00 88.25 80 GLU A C 1
ATOM 647 O O . GLU A 1 80 ? 11.169 2.005 -15.921 1.00 88.25 80 GLU A O 1
ATOM 652 N N . ARG A 1 81 ? 12.659 0.329 -15.929 1.00 87.88 81 ARG A N 1
ATOM 653 C CA . ARG A 1 81 ? 11.683 -0.710 -16.265 1.00 87.88 81 ARG A CA 1
ATOM 654 C C . ARG A 1 81 ? 10.636 -0.885 -15.171 1.00 87.88 81 ARG A C 1
ATOM 656 O O . ARG A 1 81 ? 9.455 -1.040 -15.486 1.00 87.88 81 ARG A O 1
ATOM 663 N N . ALA A 1 82 ? 11.055 -0.865 -13.909 1.00 85.94 82 ALA A N 1
ATOM 664 C CA . ALA A 1 82 ? 10.159 -0.984 -12.768 1.00 85.94 82 ALA A CA 1
ATOM 665 C C . ALA A 1 82 ? 9.198 0.213 -12.682 1.00 85.94 82 ALA A C 1
ATOM 667 O O . ALA A 1 82 ? 7.986 0.024 -12.568 1.00 85.94 82 ALA A O 1
ATOM 668 N N . VAL A 1 83 ? 9.712 1.436 -12.847 1.00 86.81 83 VAL A N 1
ATOM 669 C CA . VAL A 1 83 ? 8.902 2.663 -12.865 1.00 86.81 83 VAL A CA 1
ATOM 670 C C . VAL A 1 83 ? 7.931 2.669 -14.045 1.00 86.81 83 VAL A C 1
ATOM 672 O O . VAL A 1 83 ? 6.751 2.960 -13.859 1.00 86.81 83 VAL A O 1
ATOM 675 N N . ARG A 1 84 ? 8.373 2.289 -15.252 1.00 87.62 84 ARG A N 1
ATOM 676 C CA . ARG A 1 84 ? 7.484 2.194 -16.425 1.00 87.62 84 ARG A CA 1
ATOM 677 C C . ARG A 1 84 ? 6.330 1.216 -16.194 1.00 87.62 84 ARG A C 1
ATOM 679 O O . ARG A 1 84 ? 5.201 1.536 -16.544 1.00 87.62 84 ARG A O 1
ATOM 686 N N . ARG A 1 85 ? 6.589 0.061 -15.570 1.00 85.25 85 ARG A N 1
ATOM 687 C CA . ARG A 1 85 ? 5.546 -0.918 -15.206 1.00 85.25 85 ARG A CA 1
ATOM 688 C C . ARG A 1 85 ? 4.593 -0.393 -14.133 1.00 85.25 85 ARG A C 1
ATOM 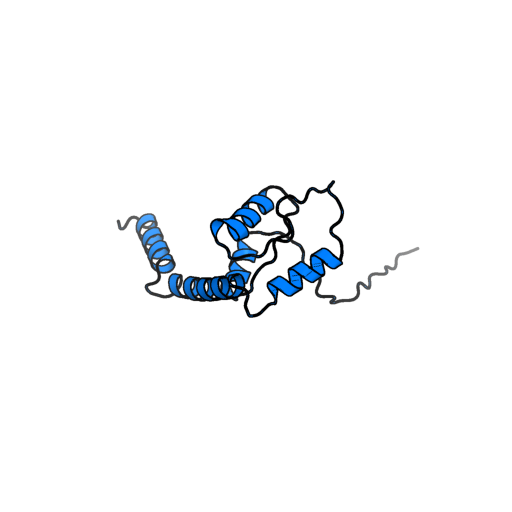690 O O . ARG A 1 85 ? 3.393 -0.634 -14.212 1.00 85.25 85 ARG A O 1
ATOM 697 N N . LEU A 1 86 ? 5.106 0.326 -13.135 1.00 85.25 86 LEU A N 1
ATOM 698 C CA . LEU A 1 86 ? 4.286 0.942 -12.087 1.00 85.25 86 LEU A CA 1
ATOM 699 C C . LEU A 1 86 ? 3.331 2.001 -12.663 1.00 85.25 86 LEU A C 1
ATOM 701 O O . LEU A 1 86 ? 2.184 2.108 -12.235 1.00 85.25 86 LEU A O 1
ATOM 705 N N . MET A 1 87 ? 3.819 2.776 -13.634 1.00 83.38 87 MET A N 1
ATOM 706 C CA . MET A 1 87 ? 3.085 3.877 -14.261 1.00 83.38 87 MET A CA 1
ATOM 707 C C . MET A 1 87 ? 2.156 3.436 -15.396 1.00 83.38 87 MET A C 1
ATOM 709 O O . MET A 1 87 ? 1.369 4.253 -15.874 1.00 83.38 87 MET A O 1
ATOM 713 N N . ASP A 1 88 ? 2.219 2.173 -15.816 1.00 84.50 88 ASP A N 1
ATOM 714 C CA . ASP A 1 88 ? 1.310 1.625 -16.816 1.00 84.50 88 ASP A CA 1
ATOM 715 C C . ASP A 1 88 ? -0.144 1.685 -16.312 1.00 84.50 88 ASP A C 1
ATOM 717 O O . ASP A 1 88 ? -0.491 1.163 -15.249 1.00 84.50 88 ASP A O 1
ATOM 721 N N . GLY A 1 89 ? -1.012 2.341 -17.085 1.00 73.75 89 GLY A N 1
ATOM 722 C CA . GLY A 1 89 ? -2.427 2.507 -16.756 1.00 73.75 89 GLY A CA 1
ATOM 723 C C . GLY A 1 89 ? -3.209 1.191 -16.752 1.00 73.75 89 GLY A C 1
ATOM 724 O O . GLY A 1 89 ? -4.249 1.117 -16.099 1.00 73.75 89 GLY A O 1
ATOM 725 N N . GLY A 1 90 ? -2.702 0.157 -17.434 1.00 76.44 90 GLY A N 1
ATOM 726 C CA . GLY A 1 90 ? -3.263 -1.195 -17.423 1.00 76.44 90 GLY A CA 1
ATOM 727 C C . GLY A 1 90 ? -2.866 -2.037 -16.206 1.00 76.44 90 GLY A C 1
ATOM 728 O O . GLY A 1 90 ? -3.318 -3.173 -16.082 1.00 76.44 90 GLY A O 1
ATOM 729 N N . ASN A 1 91 ? -2.028 -1.513 -15.307 1.00 81.50 91 ASN A N 1
ATOM 730 C CA . ASN A 1 91 ? -1.516 -2.272 -14.174 1.00 81.50 91 ASN A CA 1
ATOM 731 C C . ASN A 1 91 ? -2.622 -2.568 -13.142 1.00 81.50 91 ASN A C 1
ATOM 733 O O . ASN A 1 91 ? -3.202 -1.660 -12.538 1.00 81.50 91 ASN A O 1
ATOM 737 N N . GLU A 1 92 ? -2.871 -3.856 -12.885 1.00 87.19 92 GLU A N 1
ATOM 738 C CA . GLU A 1 92 ? -3.838 -4.324 -11.886 1.00 87.19 92 GLU A CA 1
ATOM 739 C C . GLU A 1 92 ? -3.565 -3.769 -10.484 1.00 87.19 92 GLU A C 1
ATOM 741 O O . GLU A 1 92 ? -4.507 -3.484 -9.744 1.00 87.19 92 GLU A O 1
ATOM 746 N N . VAL A 1 93 ? -2.292 -3.559 -10.130 1.00 88.31 93 VAL A N 1
ATOM 747 C CA . VAL A 1 93 ? -1.890 -2.963 -8.849 1.00 88.31 93 VAL A CA 1
ATOM 748 C C . VAL A 1 93 ? -2.496 -1.571 -8.701 1.00 88.31 93 VAL A C 1
ATOM 750 O O . VAL A 1 93 ? -3.022 -1.237 -7.645 1.00 88.31 93 VAL A O 1
ATOM 753 N N . ARG A 1 94 ? -2.506 -0.765 -9.769 1.00 86.38 94 ARG A N 1
ATOM 754 C CA . ARG A 1 94 ? -3.066 0.592 -9.739 1.00 86.38 94 ARG A CA 1
ATOM 755 C C . ARG A 1 94 ? -4.570 0.575 -9.487 1.00 86.38 94 ARG A C 1
ATOM 757 O O . ARG A 1 94 ? -5.070 1.400 -8.724 1.00 86.38 94 ARG A O 1
ATOM 764 N N . LYS A 1 95 ? -5.282 -0.378 -10.096 1.00 89.44 95 LYS A N 1
ATOM 765 C CA . LYS A 1 95 ? -6.713 -0.587 -9.845 1.00 89.44 95 LYS A CA 1
ATOM 766 C C . LYS A 1 95 ? -6.951 -0.998 -8.391 1.00 89.44 95 LYS A C 1
ATOM 768 O O . LYS A 1 95 ? -7.711 -0.332 -7.698 1.00 89.44 95 LYS A O 1
ATOM 773 N N . LYS A 1 96 ? -6.235 -2.016 -7.903 1.00 90.88 96 LYS A N 1
ATOM 774 C CA . LYS A 1 96 ? -6.357 -2.505 -6.519 1.00 90.88 96 LYS A CA 1
ATOM 775 C C . LYS A 1 96 ? -6.059 -1.424 -5.484 1.00 90.88 96 LYS A C 1
ATOM 777 O O . LYS A 1 96 ? -6.778 -1.309 -4.501 1.00 90.88 96 LYS A O 1
ATOM 782 N N . VAL A 1 97 ? -5.025 -0.617 -5.706 1.00 90.69 97 VAL A N 1
ATOM 783 C CA . VAL A 1 97 ? -4.651 0.480 -4.805 1.00 90.69 97 VAL A CA 1
ATOM 784 C C . VAL A 1 97 ? -5.718 1.571 -4.778 1.00 90.69 97 VAL A C 1
ATOM 786 O O . VAL A 1 97 ? -6.040 2.083 -3.707 1.00 90.69 97 VAL A O 1
ATOM 789 N N . LYS A 1 98 ? -6.319 1.894 -5.927 1.00 90.00 98 LYS A N 1
ATOM 790 C CA . LYS A 1 98 ? -7.438 2.836 -5.982 1.00 90.00 98 LYS A CA 1
ATOM 791 C C . LYS A 1 98 ? -8.661 2.301 -5.230 1.00 90.00 98 LYS A C 1
ATOM 793 O 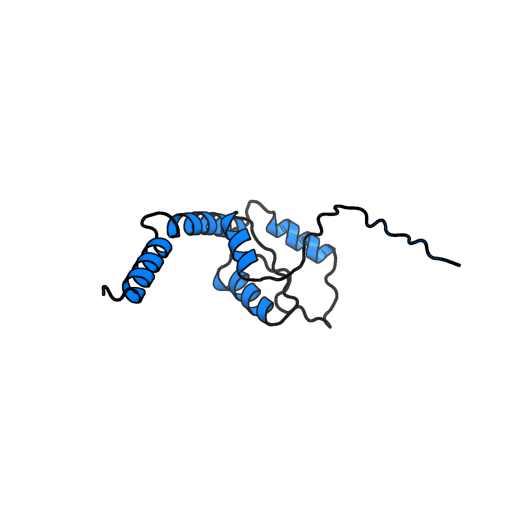O . LYS A 1 98 ? -9.210 3.018 -4.395 1.00 90.00 98 LYS A O 1
ATOM 798 N N . ASP A 1 99 ? -9.031 1.046 -5.476 1.00 92.38 99 ASP A N 1
ATOM 799 C CA . ASP A 1 99 ? -10.157 0.383 -4.810 1.00 92.38 99 ASP A CA 1
ATOM 800 C C . ASP A 1 99 ? -9.928 0.315 -3.287 1.00 92.38 99 ASP A C 1
ATOM 802 O O . ASP A 1 99 ? -10.826 0.610 -2.495 1.00 92.38 99 ASP A O 1
ATOM 806 N N . MET A 1 100 ? -8.695 0.010 -2.864 1.00 92.31 100 MET A N 1
ATOM 807 C CA . MET A 1 100 ? -8.297 -0.004 -1.456 1.00 92.31 100 MET A CA 1
ATOM 808 C C . MET A 1 100 ? -8.381 1.388 -0.821 1.00 92.31 100 MET A C 1
ATOM 810 O O . MET A 1 100 ? -8.875 1.513 0.295 1.00 92.31 100 MET A O 1
ATOM 814 N N . GLY A 1 101 ? -7.961 2.445 -1.520 1.00 91.56 101 GLY A N 1
ATOM 815 C CA . GLY A 1 101 ? -8.085 3.822 -1.032 1.00 91.56 101 GLY A CA 1
ATOM 816 C C . GLY A 1 101 ? -9.537 4.274 -0.864 1.00 91.56 101 GLY A C 1
ATOM 817 O O . GLY A 1 101 ? -9.882 4.961 0.098 1.00 91.56 101 GLY A O 1
ATOM 818 N N . GLU A 1 102 ? -10.426 3.860 -1.769 1.00 93.06 102 GLU A N 1
ATOM 819 C CA . GLU A 1 102 ? -11.866 4.096 -1.632 1.00 93.06 102 GLU A CA 1
ATOM 820 C C . GLU A 1 102 ? -12.466 3.330 -0.448 1.00 93.06 102 GLU A C 1
ATOM 822 O O . GLU A 1 102 ? -13.274 3.891 0.296 1.00 93.06 102 GLU A O 1
ATOM 827 N N . MET A 1 103 ? -12.047 2.081 -0.233 1.00 91.75 103 MET A N 1
ATOM 828 C CA . MET A 1 103 ? -12.456 1.288 0.927 1.00 91.75 103 MET A CA 1
ATOM 829 C C . MET A 1 103 ? -11.949 1.900 2.238 1.00 91.75 103 MET A C 1
ATOM 831 O O . MET A 1 103 ? -12.725 2.052 3.179 1.00 91.75 103 MET A O 1
ATOM 835 N N . ALA A 1 104 ? -10.683 2.324 2.279 1.00 90.88 104 ALA A N 1
ATOM 836 C CA . ALA A 1 104 ? -10.066 2.966 3.437 1.00 90.88 104 ALA A CA 1
ATOM 837 C C . ALA A 1 104 ? -10.833 4.226 3.868 1.00 90.88 104 ALA A C 1
ATOM 839 O O . ALA A 1 104 ? -11.063 4.430 5.056 1.00 90.88 104 ALA A O 1
ATOM 840 N N . ARG A 1 105 ? -11.306 5.035 2.910 1.00 92.06 105 ARG A N 1
ATOM 841 C CA . ARG A 1 105 ? -12.181 6.181 3.204 1.00 92.06 105 ARG A CA 1
ATOM 842 C C . ARG A 1 105 ? -13.529 5.753 3.783 1.00 92.06 105 ARG A C 1
ATOM 844 O O . ARG A 1 105 ? -13.988 6.357 4.742 1.00 92.06 105 ARG A O 1
ATOM 851 N N . LYS A 1 106 ? -14.155 4.708 3.237 1.00 91.88 106 LYS A N 1
ATOM 852 C CA . LYS A 1 106 ? -15.468 4.232 3.706 1.00 91.88 106 LYS A CA 1
ATOM 853 C C . LYS A 1 106 ? -15.428 3.697 5.136 1.00 91.88 106 LYS A C 1
ATOM 855 O O . LYS A 1 106 ? -16.352 3.956 5.895 1.00 91.88 106 LYS A O 1
ATOM 860 N N . VAL A 1 107 ? -14.379 2.966 5.518 1.00 92.62 107 VAL A N 1
ATOM 861 C CA . VAL A 1 107 ? -14.314 2.329 6.848 1.00 92.62 107 VAL A CA 1
ATOM 862 C C . VAL A 1 107 ? -14.115 3.319 7.998 1.00 92.62 107 VAL A C 1
ATOM 864 O O . VAL A 1 107 ? -14.452 2.982 9.132 1.00 92.62 107 VAL A O 1
ATOM 867 N N . VAL A 1 108 ? -13.597 4.521 7.720 1.00 90.31 108 VAL A N 1
ATOM 868 C CA . VAL A 1 108 ? -13.391 5.580 8.728 1.00 90.31 108 VAL A CA 1
ATOM 869 C C . VAL A 1 108 ? -14.543 6.586 8.818 1.00 90.31 108 VAL A C 1
ATOM 871 O O . VAL A 1 108 ? -14.559 7.389 9.745 1.00 90.31 108 VAL A O 1
ATOM 874 N N . MET A 1 109 ? -15.486 6.573 7.871 1.00 89.69 109 MET A N 1
ATOM 875 C CA . MET A 1 109 ? -16.681 7.425 7.911 1.00 89.69 109 MET A CA 1
ATOM 876 C C . MET A 1 109 ? -17.724 6.891 8.901 1.00 89.69 109 MET A C 1
ATOM 878 O O . MET A 1 109 ? -17.655 5.733 9.312 1.00 89.69 109 MET A O 1
ATOM 882 N N . ASP A 1 110 ? -18.712 7.722 9.246 1.00 85.94 110 ASP A N 1
ATOM 883 C CA . ASP A 1 110 ? -19.839 7.338 10.102 1.00 85.94 110 ASP A CA 1
ATOM 884 C C . ASP A 1 110 ? -20.517 6.057 9.587 1.00 85.94 110 ASP A C 1
ATOM 886 O O . ASP A 1 110 ? -20.893 5.948 8.417 1.00 85.94 110 ASP A O 1
ATOM 890 N N . GLY A 1 111 ? -20.654 5.067 10.473 1.00 86.81 111 GLY A N 1
ATOM 891 C CA . GLY A 1 111 ? -21.165 3.732 10.134 1.00 86.81 111 GLY A CA 1
ATOM 892 C C . GLY A 1 111 ? -20.137 2.784 9.496 1.00 86.81 111 GLY A C 1
ATOM 893 O O . GLY A 1 111 ? -20.472 1.642 9.186 1.00 86.81 111 GLY A O 1
ATOM 894 N N . GLY A 1 112 ? -18.892 3.225 9.306 1.00 92.00 112 GLY A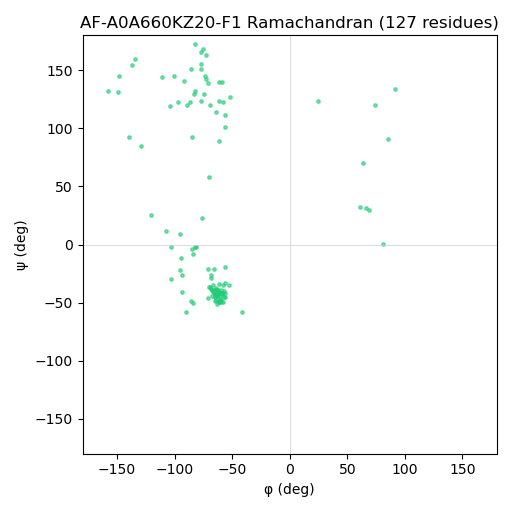 N 1
ATOM 895 C CA . GLY A 1 112 ? -17.770 2.401 8.870 1.00 92.00 112 GLY A CA 1
ATOM 896 C C . GLY A 1 112 ? -17.200 1.530 9.994 1.00 92.00 112 GLY A C 1
ATOM 897 O O . GLY A 1 112 ? -17.306 1.846 11.178 1.00 92.00 112 GLY A O 1
ATOM 898 N N . SER A 1 113 ? -16.552 0.420 9.629 1.00 91.69 113 SER A N 1
ATOM 899 C CA . SER A 1 113 ? -16.073 -0.567 10.606 1.00 91.69 113 SER A CA 1
ATOM 900 C C . SER A 1 113 ? -15.032 -0.011 11.580 1.00 91.69 113 SER A C 1
ATOM 902 O O . SER A 1 113 ? -15.073 -0.337 12.766 1.00 91.69 113 SER A O 1
ATOM 904 N N . SER A 1 114 ? -14.104 0.830 11.112 1.00 87.81 114 SER A N 1
ATOM 905 C CA . SER A 1 114 ? -13.087 1.443 11.976 1.00 87.81 114 SER A CA 1
ATOM 906 C C . SER A 1 114 ? -13.705 2.483 12.908 1.00 87.81 114 SER A C 1
ATOM 908 O O . SER A 1 114 ? -13.317 2.552 14.072 1.00 87.81 114 SER A O 1
ATOM 910 N N . PHE A 1 115 ? -14.703 3.232 12.430 1.00 91.56 115 PHE A N 1
ATOM 911 C CA . PHE A 1 115 ? -15.477 4.160 13.255 1.00 91.56 115 PHE A CA 1
ATOM 912 C C . PHE A 1 115 ? -16.214 3.424 14.386 1.00 91.56 115 PHE A C 1
ATOM 914 O O . PHE A 1 115 ? -16.062 3.775 15.555 1.00 91.56 115 PHE A O 1
ATOM 921 N N . THR A 1 116 ? -16.931 2.342 14.063 1.00 92.12 116 THR A N 1
ATOM 922 C CA . THR A 1 116 ? -17.625 1.509 15.061 1.00 92.12 116 THR A CA 1
ATOM 923 C C . THR A 1 116 ? -16.659 0.874 16.058 1.00 92.12 116 THR A C 1
ATOM 925 O O . THR A 1 116 ? -16.939 0.873 17.252 1.00 92.12 116 THR A O 1
ATOM 928 N N . SER A 1 117 ? -15.506 0.381 15.593 1.00 92.62 117 SER A N 1
ATOM 929 C CA . SER A 1 117 ? -14.509 -0.258 16.466 1.00 92.62 117 SER A CA 1
ATOM 930 C C . SER A 1 117 ? -13.941 0.717 17.500 1.00 92.62 117 SER A C 1
ATOM 932 O O . SER A 1 117 ? -13.740 0.346 18.651 1.00 92.62 117 SER A O 1
ATOM 934 N N . ILE A 1 118 ? -13.701 1.976 17.111 1.00 91.94 118 ILE A N 1
ATOM 935 C CA . ILE A 1 118 ? -13.263 3.017 18.052 1.00 91.94 118 ILE A CA 1
ATOM 936 C C . ILE A 1 118 ? -14.375 3.345 19.053 1.00 91.94 118 ILE A C 1
ATOM 938 O O . ILE A 1 118 ? -14.081 3.514 20.232 1.00 91.94 118 ILE A O 1
ATOM 942 N N . GLY A 1 119 ? -15.636 3.395 18.613 1.00 90.31 119 GLY A N 1
ATOM 943 C CA . GLY A 1 119 ? -16.782 3.571 19.511 1.00 90.31 119 GLY A CA 1
ATOM 944 C C . GLY A 1 119 ? -16.858 2.480 20.582 1.00 90.31 119 GLY A C 1
ATOM 945 O O . GLY A 1 119 ? -16.896 2.796 21.766 1.00 90.31 119 GLY A O 1
ATOM 946 N N . GLN A 1 120 ? -16.763 1.213 20.172 1.00 92.06 120 GLN A N 1
ATOM 947 C CA . GLN A 1 120 ? -16.739 0.063 21.087 1.00 92.06 120 GLN A CA 1
ATOM 948 C C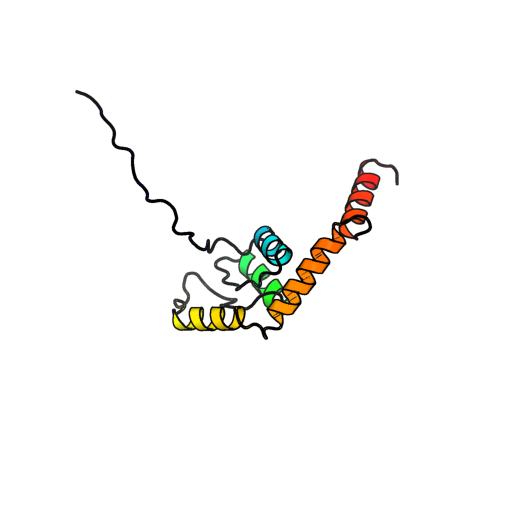 . GLN A 1 120 ? -15.554 0.121 22.053 1.00 92.06 120 GLN A C 1
ATOM 950 O O . GLN A 1 120 ? -15.720 -0.059 23.252 1.00 92.06 120 GLN A O 1
ATOM 955 N N . LEU A 1 121 ? -14.361 0.455 21.553 1.00 92.94 121 LEU A N 1
ATOM 956 C CA . LEU A 1 121 ? -13.182 0.613 22.402 1.00 92.94 121 LEU A CA 1
ATOM 957 C C . LEU A 1 121 ? -13.387 1.701 23.467 1.00 92.94 121 LEU A C 1
ATOM 959 O O . LEU A 1 121 ? -12.941 1.545 24.605 1.00 92.94 121 LEU A O 1
ATOM 963 N N . ILE A 1 122 ? -14.042 2.808 23.107 1.00 93.25 122 ILE A N 1
ATOM 964 C CA . ILE A 1 122 ? -14.374 3.876 24.052 1.00 93.25 122 ILE A CA 1
ATOM 965 C C . ILE A 1 122 ? -15.362 3.357 25.098 1.00 93.25 122 ILE A C 1
ATOM 967 O O . ILE A 1 122 ? -15.088 3.550 26.278 1.00 93.25 122 ILE A O 1
ATOM 971 N N . GLU A 1 123 ? -16.443 2.683 24.690 1.00 92.81 123 GLU A N 1
ATOM 972 C CA . GLU A 1 123 ? -17.461 2.080 25.571 1.00 92.81 123 GLU A CA 1
ATOM 973 C C . GLU A 1 123 ? -16.860 1.085 26.577 1.00 92.81 123 GLU A C 1
ATOM 975 O O . GLU A 1 123 ? -17.133 1.174 27.780 1.00 92.81 123 GLU A O 1
ATOM 980 N N . ASP A 1 124 ? -15.970 0.212 26.104 1.00 93.19 124 ASP A N 1
ATOM 981 C CA . ASP A 1 124 ? -15.229 -0.738 26.934 1.00 93.19 124 ASP A CA 1
ATOM 982 C C . ASP A 1 124 ? -14.324 -0.009 27.938 1.00 93.19 124 ASP A C 1
ATOM 984 O O . ASP A 1 124 ? -14.257 -0.363 29.115 1.00 93.19 124 ASP A O 1
ATOM 988 N N . THR A 1 125 ? -13.642 1.053 27.494 1.00 90.88 125 THR A N 1
ATOM 989 C CA . THR A 1 125 ? -12.721 1.826 28.343 1.00 90.88 125 THR A CA 1
ATOM 990 C C . THR A 1 125 ? -13.458 2.611 29.429 1.00 90.88 125 THR A C 1
ATOM 992 O O . THR A 1 125 ? -12.956 2.741 30.546 1.00 90.88 125 THR A O 1
ATOM 995 N N . ILE A 1 126 ? -14.649 3.135 29.125 1.00 91.38 126 ILE A N 1
ATOM 996 C CA . ILE A 1 126 ? -15.492 3.855 30.093 1.00 91.38 126 ILE A CA 1
ATOM 997 C C . ILE A 1 126 ? -16.323 2.912 30.977 1.00 91.38 126 ILE A C 1
ATOM 999 O O . ILE A 1 126 ? -16.998 3.388 31.889 1.00 91.38 126 ILE A O 1
ATOM 1003 N N . GLY A 1 127 ? -16.242 1.593 30.760 1.00 72.50 127 GLY A N 1
ATOM 1004 C CA . GLY A 1 127 ? -16.881 0.578 31.600 1.00 72.50 127 GLY A CA 1
ATOM 1005 C C . GLY A 1 127 ? -18.407 0.566 31.505 1.00 72.50 127 GLY A C 1
ATOM 1006 O O . GLY A 1 127 ? -19.068 0.247 32.490 1.00 72.50 127 GLY A O 1
ATOM 1007 N N . ILE A 1 128 ? -18.964 0.950 30.352 1.00 61.50 128 ILE A N 1
ATOM 1008 C CA . ILE A 1 128 ? -20.419 0.959 30.101 1.00 61.50 128 ILE A CA 1
ATOM 1009 C C . ILE A 1 128 ? -20.876 -0.342 29.395 1.00 61.50 128 ILE A C 1
ATOM 1011 O O . ILE A 1 128 ? -22.033 -0.452 28.998 1.00 61.50 128 ILE A O 1
ATOM 1015 N N . SER A 1 129 ? -19.996 -1.347 29.276 1.00 57.47 129 SER A N 1
ATOM 1016 C CA . SER A 1 129 ? -20.322 -2.665 28.700 1.00 57.47 129 SER A CA 1
ATOM 1017 C C . SER A 1 129 ? -21.343 -3.451 29.523 1.00 57.47 129 SER A C 1
ATOM 1019 O O . SER A 1 129 ? -21.097 -3.590 30.747 1.00 57.47 129 SER A O 1
#

Nearest PDB structures (foldseek):
  2acw-assembly1_A  TM=9.477E-01  e=1.003E-08  Medicago truncatula
  8hok-assembly1_A  TM=8.903E-01  e=2.173E-07  Scutellaria baicalensis
  8hoj-assembly1_A  TM=8.840E-01  e=6.685E-07  Scutellaria baicalensis
  9j9k-assembly2_B  TM=8.341E-01  e=2.955E-04  Nicotiana benthamiana
  8j2v-assembly1_A  TM=8.272E-01  e=3.744E-04  Nicotiana tabacum